Protein AF-A0AA37QZX7-F1 (afdb_monomer)

Radius of gyration: 19.91 Å; Cα contacts (8 Å, |Δi|>4): 11; chains: 1; bounding box: 34×39×42 Å

Secondary structure (DSSP, 8-state):
--HHHHHHHHHHHHHHHHHHHHHHHHHTTT-HHHHHHHHHHHHHHHHHHHHHHHHHHHHHHHTT-------

Solvent-accessible surface area (backbone atoms only — not comparable to full-atom values): 4080 Å² total; per-residue (Å²): 136,71,70,63,60,58,52,55,50,51,55,51,50,52,52,52,49,51,54,51,50,51,50,47,26,56,76,44,75,64,35,62,69,57,28,54,52,51,53,51,53,53,48,56,50,50,55,49,52,50,51,52,50,49,51,54,52,51,54,36,52,76,66,63,71,59,75,78,84,84,122

pLDDT: mean 83.81, std 16.14, range [48.09, 98.62]

Structure (mmCIF, N/CA/C/O backbone):
data_AF-A0AA37QZX7-F1
#
_entry.id   AF-A0AA37QZX7-F1
#
loop_
_atom_site.group_PDB
_atom_site.id
_atom_site.type_symbol
_atom_site.label_atom_id
_atom_site.label_alt_id
_atom_site.label_comp_id
_atom_site.label_asym_id
_atom_site.label_entity_id
_atom_site.label_seq_id
_atom_site.pdbx_PDB_ins_code
_atom_site.Cartn_x
_atom_site.Cartn_y
_atom_site.Cartn_z
_atom_site.occupancy
_atom_site.B_iso_or_equiv
_atom_site.auth_seq_id
_atom_site.auth_comp_id
_atom_site.auth_asym_id
_atom_site.auth_atom_id
_atom_site.pdbx_PDB_model_num
ATOM 1 N N . MET A 1 1 ? 19.285 32.388 9.005 1.00 53.19 1 MET A N 1
ATOM 2 C CA . MET A 1 1 ? 18.349 31.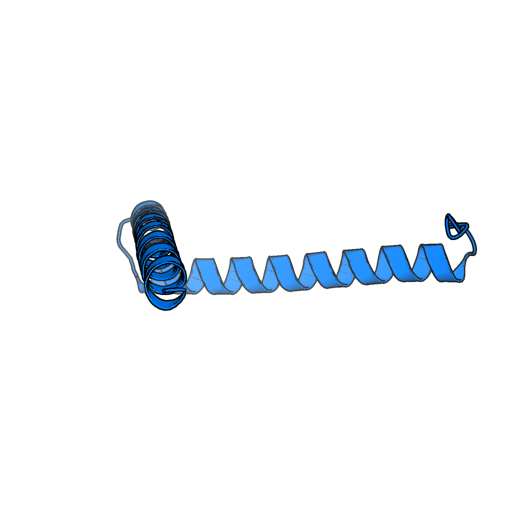471 9.686 1.00 53.19 1 MET A CA 1
ATOM 3 C C . MET A 1 1 ? 17.796 30.450 8.681 1.00 53.19 1 MET A C 1
ATOM 5 O O . MET A 1 1 ? 16.742 30.702 8.121 1.00 53.19 1 MET A O 1
ATOM 9 N N . PRO A 1 2 ? 18.514 29.352 8.368 1.00 58.00 2 PRO A N 1
ATOM 10 C CA . PRO A 1 2 ? 18.039 28.285 7.467 1.00 58.00 2 PRO A CA 1
ATOM 11 C C . PRO A 1 2 ? 17.406 27.088 8.206 1.00 58.00 2 PRO A C 1
ATOM 13 O O . PRO A 1 2 ? 16.771 26.242 7.586 1.00 58.00 2 PRO A O 1
ATOM 16 N N . SER A 1 3 ? 17.583 27.000 9.527 1.00 62.62 3 SER A N 1
ATOM 17 C CA . SER A 1 3 ? 17.219 25.824 10.327 1.00 62.62 3 SER A CA 1
ATOM 18 C C . SER A 1 3 ? 15.707 25.635 10.503 1.00 62.62 3 SER A C 1
ATOM 20 O O . SER A 1 3 ? 15.253 24.510 10.674 1.00 62.62 3 SER A O 1
ATOM 22 N N . GLU A 1 4 ? 14.919 26.710 10.424 1.00 60.53 4 GLU A N 1
ATOM 23 C CA . GLU A 1 4 ? 13.463 26.657 10.631 1.00 60.53 4 GLU A CA 1
ATOM 24 C C . GLU A 1 4 ? 12.692 26.163 9.397 1.00 60.53 4 GLU A C 1
ATOM 26 O O . GLU A 1 4 ? 11.651 25.527 9.543 1.00 60.53 4 GLU A O 1
ATOM 31 N N . LEU A 1 5 ? 13.216 26.377 8.180 1.00 60.62 5 LEU A N 1
ATOM 32 C CA . LEU A 1 5 ? 12.579 25.874 6.955 1.00 60.62 5 LEU A CA 1
ATOM 33 C C . LEU A 1 5 ? 12.645 24.345 6.857 1.00 60.62 5 LEU A C 1
ATOM 35 O O . LEU A 1 5 ? 11.650 23.717 6.507 1.00 60.62 5 LEU A O 1
ATOM 39 N N . HIS A 1 6 ? 13.792 23.744 7.187 1.00 60.06 6 HIS A N 1
ATOM 40 C CA . HIS A 1 6 ? 13.931 22.285 7.187 1.00 60.06 6 HIS A CA 1
ATOM 41 C C . HIS A 1 6 ? 13.105 21.626 8.297 1.00 60.06 6 HIS A C 1
ATOM 43 O O . HIS A 1 6 ? 12.549 20.554 8.078 1.00 60.06 6 HIS A O 1
ATOM 49 N N . ALA A 1 7 ? 12.975 22.279 9.458 1.00 64.88 7 ALA A N 1
ATOM 50 C CA . ALA A 1 7 ? 12.121 21.790 10.538 1.00 64.88 7 ALA A CA 1
ATOM 51 C C . ALA A 1 7 ? 10.638 21.765 10.124 1.00 64.88 7 ALA A C 1
ATOM 53 O O . ALA A 1 7 ? 9.976 20.746 10.295 1.00 64.88 7 ALA A O 1
ATOM 54 N N . ASN A 1 8 ? 10.140 22.840 9.501 1.00 66.75 8 ASN A N 1
ATOM 55 C CA . ASN A 1 8 ? 8.747 22.925 9.047 1.00 66.75 8 ASN A CA 1
ATOM 56 C C . ASN A 1 8 ? 8.431 21.947 7.894 1.00 66.75 8 ASN A C 1
ATOM 58 O O . ASN A 1 8 ? 7.350 21.358 7.840 1.00 66.75 8 ASN A O 1
ATOM 62 N N . ALA A 1 9 ? 9.391 21.740 6.985 1.00 68.44 9 ALA A N 1
ATOM 63 C CA . ALA A 1 9 ? 9.260 20.757 5.911 1.00 68.44 9 ALA A CA 1
ATOM 64 C C . ALA A 1 9 ? 9.139 19.328 6.465 1.00 68.44 9 ALA A C 1
ATOM 66 O O . ALA A 1 9 ? 8.194 18.629 6.106 1.00 68.44 9 ALA A O 1
ATOM 67 N N . GLY A 1 10 ? 10.010 18.939 7.406 1.00 73.56 10 GLY A N 1
ATOM 68 C CA . GLY A 1 10 ? 9.950 17.619 8.045 1.00 73.56 10 GLY A CA 1
ATOM 69 C C . GLY A 1 10 ? 8.647 17.382 8.815 1.00 73.56 10 GLY A C 1
ATOM 70 O O . GLY A 1 10 ? 8.040 16.327 8.693 1.00 73.56 10 GLY A O 1
ATOM 71 N N . GLN A 1 11 ? 8.139 18.397 9.523 1.00 76.88 11 GLN A N 1
ATOM 72 C CA . GLN A 1 11 ? 6.855 18.304 10.233 1.00 76.88 11 GLN A CA 1
ATOM 73 C C . GLN A 1 11 ? 5.657 18.111 9.290 1.00 76.88 11 GLN A C 1
ATOM 75 O O . GLN A 1 11 ? 4.706 17.403 9.622 1.00 76.88 11 GLN A O 1
ATOM 80 N N . THR A 1 12 ? 5.690 18.745 8.116 1.00 81.06 12 THR A N 1
ATOM 81 C CA . THR A 1 12 ? 4.635 18.602 7.101 1.00 81.06 12 THR A CA 1
ATOM 82 C C . THR A 1 12 ? 4.693 17.226 6.437 1.00 81.06 12 THR A C 1
ATOM 84 O O . THR A 1 12 ? 3.655 16.617 6.181 1.00 81.06 12 THR A O 1
ATOM 87 N N . GLU A 1 13 ? 5.900 16.724 6.190 1.00 85.19 13 GLU A N 1
ATOM 88 C CA . GLU A 1 13 ? 6.143 15.407 5.601 1.00 85.19 13 GLU A CA 1
ATOM 89 C C . GLU A 1 13 ? 5.699 14.281 6.548 1.00 85.19 13 GLU A C 1
ATOM 91 O O . GLU A 1 13 ? 4.967 13.384 6.129 1.00 85.19 13 GLU A O 1
ATOM 96 N N . ASP A 1 14 ? 5.994 14.404 7.846 1.00 90.06 14 ASP A N 1
ATOM 97 C CA . ASP A 1 14 ? 5.499 13.493 8.884 1.00 90.06 14 ASP A CA 1
ATOM 98 C C . ASP A 1 14 ? 3.964 13.509 8.977 1.00 90.06 14 ASP A C 1
ATOM 100 O O . ASP A 1 14 ? 3.329 12.463 9.113 1.00 90.06 14 ASP A O 1
ATOM 104 N N . ALA A 1 15 ? 3.332 14.683 8.879 1.00 93.12 15 ALA A N 1
ATOM 105 C CA . ALA A 1 15 ? 1.873 14.790 8.900 1.00 93.12 15 ALA A CA 1
ATOM 106 C C . ALA A 1 15 ? 1.225 14.116 7.678 1.00 93.12 15 ALA A C 1
ATOM 108 O O . ALA A 1 15 ? 0.232 13.398 7.819 1.00 93.12 15 ALA A O 1
ATOM 109 N N . ALA A 1 16 ? 1.799 14.313 6.488 1.00 93.75 16 ALA A N 1
ATOM 110 C CA . ALA A 1 16 ? 1.336 13.665 5.266 1.00 93.75 16 ALA A CA 1
ATOM 111 C C . ALA A 1 16 ? 1.520 12.141 5.330 1.00 93.75 16 ALA A C 1
ATOM 113 O O . ALA A 1 16 ? 0.61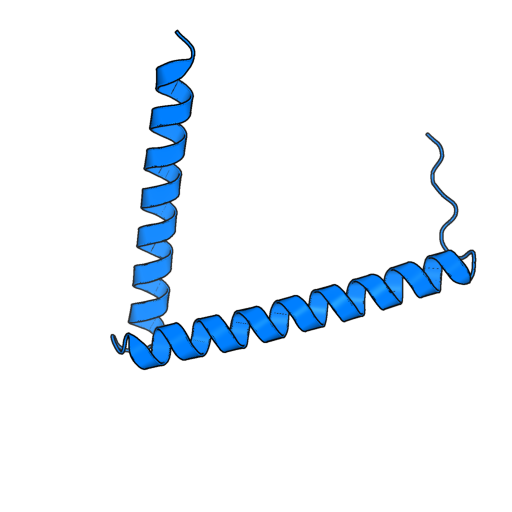6 11.395 4.946 1.00 93.75 16 ALA A O 1
ATOM 114 N N . LEU A 1 17 ? 2.655 11.682 5.868 1.00 95.00 17 LEU A N 1
ATOM 115 C CA . LEU A 1 17 ? 2.932 10.264 6.065 1.00 95.00 17 LEU A CA 1
ATOM 116 C C . LEU A 1 17 ? 1.927 9.631 7.033 1.00 95.00 17 LEU A C 1
ATOM 118 O O . LEU A 1 17 ? 1.329 8.610 6.699 1.00 95.00 17 LEU A O 1
ATOM 122 N N . ASN A 1 18 ? 1.677 10.261 8.182 1.00 96.06 18 ASN A N 1
ATOM 123 C CA . ASN A 1 18 ? 0.691 9.783 9.153 1.00 96.06 18 ASN A CA 1
ATOM 124 C C . ASN A 1 18 ? -0.714 9.686 8.533 1.00 96.06 18 ASN A C 1
ATOM 126 O O . ASN A 1 18 ? -1.389 8.670 8.690 1.00 96.06 18 ASN A O 1
ATOM 130 N N . ALA A 1 19 ? -1.127 10.681 7.742 1.00 97.31 19 ALA A N 1
ATOM 131 C CA . ALA A 1 19 ? -2.412 10.639 7.046 1.00 97.31 19 ALA A CA 1
ATOM 132 C C . ALA A 1 19 ? -2.499 9.489 6.022 1.00 97.31 19 ALA A C 1
ATOM 134 O O . ALA A 1 19 ? -3.555 8.872 5.870 1.00 97.31 19 ALA A O 1
ATOM 135 N N . ALA A 1 20 ? -1.405 9.181 5.321 1.00 97.19 20 ALA A N 1
ATOM 136 C CA . ALA A 1 20 ? -1.345 8.042 4.405 1.00 97.19 20 ALA A CA 1
ATOM 137 C C . ALA A 1 20 ? -1.388 6.697 5.154 1.00 97.19 20 ALA A C 1
ATOM 139 O O . ALA A 1 20 ? -2.047 5.758 4.700 1.00 97.19 20 ALA A O 1
ATOM 140 N N . MET A 1 21 ? -0.741 6.610 6.322 1.00 97.44 21 MET A N 1
ATOM 141 C CA . MET A 1 21 ? -0.814 5.434 7.194 1.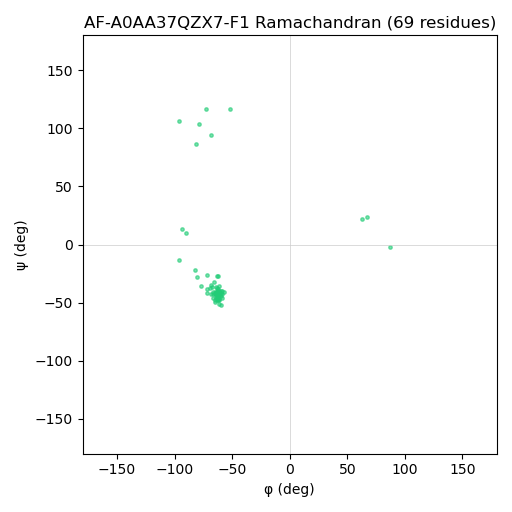00 97.44 21 MET A CA 1
ATOM 142 C C . MET A 1 21 ? -2.249 5.181 7.661 1.00 97.44 21 MET A C 1
ATOM 144 O O . MET A 1 21 ? -2.738 4.060 7.527 1.00 97.44 21 MET A O 1
ATOM 148 N N . ASP A 1 22 ? -2.949 6.218 8.123 1.00 98.25 22 ASP A N 1
ATOM 149 C CA . ASP A 1 22 ? -4.346 6.111 8.553 1.00 98.25 22 ASP A CA 1
ATOM 150 C C . ASP A 1 22 ? -5.257 5.628 7.417 1.00 98.25 22 ASP A C 1
ATOM 152 O O . ASP A 1 22 ? -6.119 4.771 7.622 1.00 98.25 22 ASP A O 1
ATOM 156 N N . GLN A 1 23 ? -5.033 6.113 6.192 1.00 98.12 23 GLN A N 1
ATOM 157 C CA . GLN A 1 23 ? -5.767 5.656 5.010 1.00 98.12 23 GLN A CA 1
ATOM 158 C C . GLN A 1 23 ? -5.506 4.178 4.699 1.00 98.12 23 GLN A C 1
ATOM 160 O O . GLN A 1 23 ? -6.450 3.436 4.424 1.00 98.12 23 GLN A O 1
ATOM 165 N N . ALA A 1 24 ? -4.250 3.730 4.768 1.00 98.06 24 ALA A N 1
ATOM 166 C CA . ALA A 1 24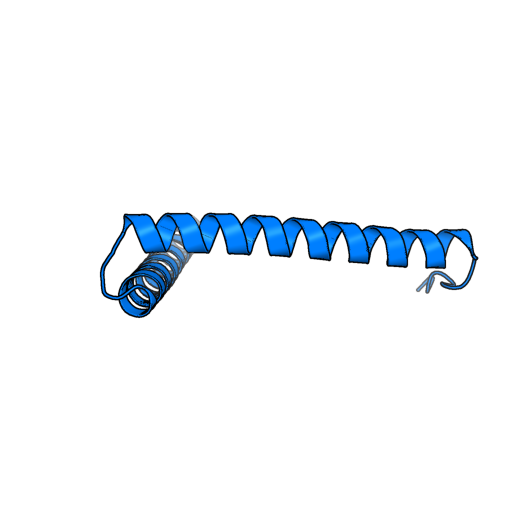 ? -3.896 2.331 4.530 1.00 98.06 24 ALA A CA 1
ATOM 167 C C . ALA A 1 24 ? -4.520 1.398 5.583 1.00 98.06 24 ALA A C 1
ATOM 169 O O . ALA A 1 24 ? -5.062 0.343 5.241 1.00 98.06 24 ALA A O 1
ATOM 170 N N . ILE A 1 25 ? -4.506 1.820 6.852 1.00 98.62 25 ILE A N 1
ATOM 171 C CA . ILE A 1 25 ? -5.139 1.100 7.962 1.00 98.62 25 ILE A CA 1
ATOM 172 C C . ILE A 1 25 ? -6.657 1.033 7.756 1.00 98.62 25 ILE A C 1
ATOM 174 O O . ILE A 1 25 ? -7.250 -0.041 7.880 1.00 98.62 25 ILE A O 1
ATOM 178 N N . ALA A 1 26 ? -7.290 2.152 7.392 1.00 98.50 26 ALA A N 1
ATOM 179 C CA . ALA A 1 26 ? -8.724 2.210 7.118 1.00 98.50 26 ALA A CA 1
ATOM 180 C C . ALA A 1 26 ? -9.126 1.311 5.936 1.00 98.50 26 ALA A C 1
ATOM 182 O O . ALA A 1 26 ? -10.128 0.600 6.023 1.00 98.50 26 ALA A O 1
ATOM 183 N N . ALA A 1 27 ? -8.320 1.269 4.870 1.00 97.94 27 ALA A N 1
ATOM 184 C CA . ALA A 1 27 ? -8.537 0.381 3.726 1.00 97.94 27 ALA A CA 1
ATOM 185 C C . ALA A 1 27 ? -8.467 -1.111 4.104 1.00 97.94 27 ALA A C 1
ATOM 187 O O . ALA A 1 27 ? -9.129 -1.938 3.479 1.00 97.94 27 ALA A O 1
ATOM 188 N N . CYS A 1 28 ? -7.717 -1.451 5.156 1.00 98.31 28 CYS A N 1
ATOM 189 C CA . CYS A 1 28 ? -7.630 -2.802 5.717 1.00 98.31 28 CYS A CA 1
ATOM 190 C C . CYS A 1 28 ? -8.608 -3.046 6.881 1.00 98.31 28 CYS A C 1
ATOM 192 O O . CYS A 1 28 ? -8.457 -4.017 7.622 1.00 98.31 28 CYS A O 1
ATOM 194 N N . GLY A 1 29 ? -9.596 -2.167 7.083 1.00 97.94 29 GLY A N 1
ATOM 195 C CA . GLY A 1 29 ? -10.601 -2.312 8.139 1.00 97.94 29 GLY A CA 1
ATOM 196 C C . GLY A 1 29 ? -10.046 -2.178 9.561 1.00 97.94 29 GLY A C 1
ATOM 197 O O . GLY A 1 29 ? -10.638 -2.711 10.496 1.00 97.94 29 GLY A O 1
ATOM 198 N N . GLY A 1 30 ? -8.907 -1.504 9.737 1.00 97.94 30 GLY A N 1
ATOM 199 C CA . GLY A 1 30 ? -8.247 -1.348 11.035 1.00 97.94 30 GLY A CA 1
ATOM 200 C C . GLY A 1 30 ? -7.288 -2.483 11.410 1.00 97.94 30 GLY A C 1
ATOM 201 O O . GLY A 1 30 ? -6.643 -2.406 12.455 1.00 97.94 30 GLY A O 1
ATOM 202 N N . ASP A 1 31 ? -7.152 -3.528 10.586 1.00 98.25 31 ASP A N 1
ATOM 203 C CA . ASP A 1 31 ? -6.209 -4.615 10.856 1.00 98.25 31 ASP A CA 1
ATOM 204 C C . ASP A 1 31 ? -4.779 -4.201 10.473 1.00 98.25 31 ASP A C 1
ATOM 206 O O . ASP A 1 31 ? -4.382 -4.195 9.303 1.00 98.25 31 ASP A O 1
ATOM 210 N N . LEU A 1 32 ? -3.970 -3.891 11.489 1.00 98.12 32 LEU A N 1
ATOM 211 C CA . LEU A 1 32 ? -2.564 -3.513 11.322 1.00 98.12 32 LEU A CA 1
ATOM 212 C C . LEU A 1 32 ? -1.719 -4.625 10.684 1.00 98.12 32 LEU A C 1
ATOM 214 O O . LEU A 1 32 ? -0.817 -4.338 9.897 1.00 98.12 32 LEU A O 1
ATOM 218 N N . ARG A 1 33 ? -1.998 -5.901 10.984 1.00 98.31 33 ARG A N 1
ATOM 219 C CA . ARG A 1 33 ? -1.250 -7.031 10.415 1.00 98.31 33 ARG A CA 1
ATOM 220 C C . ARG A 1 33 ? -1.589 -7.205 8.938 1.00 98.31 33 ARG A C 1
ATOM 222 O O . ARG A 1 33 ? -0.676 -7.436 8.142 1.00 98.31 33 ARG A O 1
ATOM 229 N N . ALA A 1 34 ? -2.863 -7.072 8.571 1.00 98.25 34 ALA A N 1
ATOM 230 C CA . ALA A 1 34 ? -3.286 -7.056 7.172 1.00 98.25 34 ALA A CA 1
ATOM 231 C C . ALA A 1 34 ? 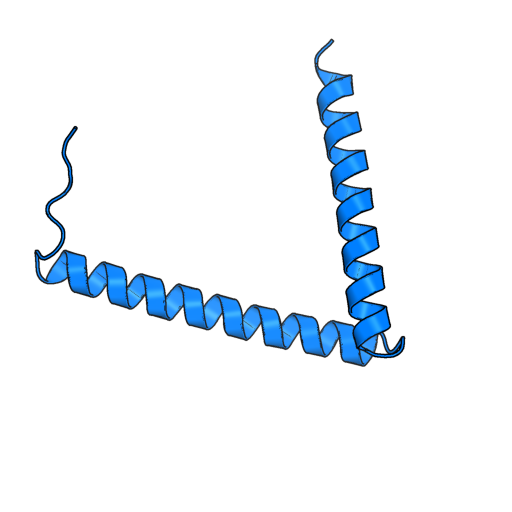-2.683 -5.858 6.421 1.00 98.25 34 ALA A C 1
ATOM 233 O O . ALA A 1 34 ? -2.157 -6.042 5.325 1.00 98.25 34 ALA A O 1
ATOM 234 N N . THR A 1 35 ? -2.659 -4.678 7.047 1.00 98.62 35 THR A N 1
ATOM 235 C CA . THR A 1 35 ? -2.063 -3.455 6.483 1.00 98.62 35 THR A CA 1
ATOM 236 C C . THR A 1 35 ? -0.580 -3.642 6.176 1.00 98.62 35 THR A C 1
ATOM 238 O O . THR A 1 35 ? -0.152 -3.430 5.045 1.00 98.62 35 THR A O 1
ATOM 241 N N . ILE A 1 36 ? 0.212 -4.117 7.144 1.00 98.44 36 ILE A N 1
ATOM 242 C CA . ILE A 1 36 ? 1.649 -4.373 6.946 1.00 98.44 36 ILE A CA 1
ATOM 243 C C . ILE A 1 36 ? 1.865 -5.399 5.830 1.00 98.44 36 ILE A C 1
ATOM 245 O O . ILE A 1 36 ? 2.739 -5.224 4.983 1.00 98.44 36 ILE A O 1
ATOM 249 N N . ARG A 1 37 ? 1.052 -6.461 5.789 1.00 98.44 37 ARG A N 1
ATOM 250 C CA . ARG A 1 37 ? 1.145 -7.475 4.734 1.00 98.44 37 ARG A CA 1
ATOM 251 C C . ARG A 1 37 ? 0.852 -6.885 3.355 1.00 98.44 37 ARG A C 1
ATOM 253 O O . ARG A 1 37 ? 1.578 -7.190 2.414 1.00 98.44 37 ARG A O 1
ATOM 260 N N . ALA A 1 38 ? -0.181 -6.051 3.243 1.00 98.00 38 ALA A N 1
ATOM 261 C CA . ALA A 1 38 ? -0.534 -5.370 2.004 1.00 98.00 38 ALA A CA 1
ATOM 262 C C . ALA A 1 38 ? 0.594 -4.441 1.534 1.00 98.00 38 ALA A C 1
ATOM 264 O O . ALA A 1 38 ? 0.951 -4.476 0.360 1.00 98.00 38 ALA A O 1
ATOM 265 N N . LEU A 1 39 ? 1.209 -3.684 2.450 1.00 97.56 39 LEU A N 1
ATOM 266 C CA . LEU A 1 39 ? 2.338 -2.804 2.137 1.00 97.56 39 LEU A CA 1
ATOM 267 C C . LEU A 1 39 ? 3.574 -3.578 1.659 1.00 97.56 39 LEU A C 1
ATOM 269 O O . LEU A 1 39 ? 4.200 -3.167 0.688 1.00 97.56 39 LEU A O 1
ATOM 273 N N . ILE A 1 40 ? 3.901 -4.716 2.282 1.00 98.19 40 ILE A N 1
ATOM 274 C CA . ILE A 1 40 ? 5.018 -5.570 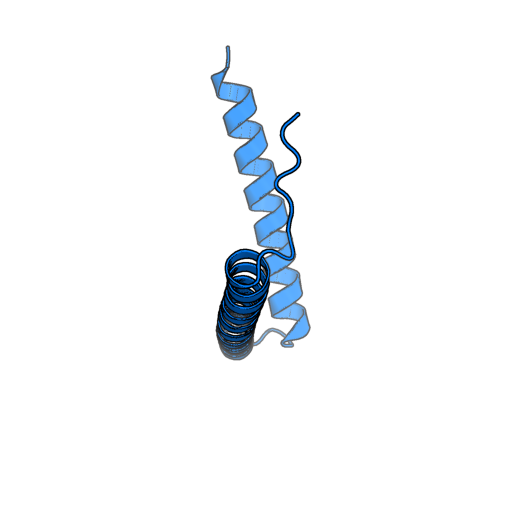1.841 1.00 98.19 40 ILE A CA 1
ATOM 275 C C . ILE A 1 40 ? 4.774 -6.094 0.421 1.00 98.19 40 ILE A C 1
ATOM 277 O O . ILE A 1 40 ? 5.663 -6.009 -0.420 1.00 98.19 40 ILE A O 1
ATOM 281 N N . VAL A 1 41 ? 3.569 -6.603 0.144 1.00 97.94 41 VAL A N 1
ATOM 282 C CA . VAL A 1 41 ? 3.207 -7.111 -1.191 1.00 97.94 41 VAL A CA 1
ATOM 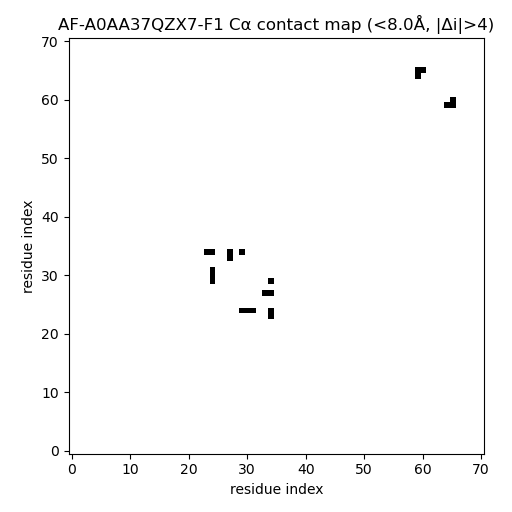283 C C . VAL A 1 41 ? 3.223 -5.992 -2.235 1.00 97.94 41 VAL A C 1
ATOM 285 O O . VAL A 1 41 ? 3.714 -6.195 -3.340 1.00 97.94 41 VAL A O 1
ATOM 288 N N . ALA A 1 42 ? 2.716 -4.806 -1.893 1.00 97.06 42 ALA A N 1
ATOM 289 C CA . ALA A 1 42 ? 2.753 -3.653 -2.784 1.00 97.06 42 ALA A CA 1
ATOM 290 C C . ALA A 1 42 ? 4.194 -3.218 -3.092 1.00 97.06 42 ALA A C 1
ATOM 292 O O . ALA A 1 42 ? 4.495 -2.895 -4.238 1.00 97.06 42 ALA A O 1
ATOM 293 N N . ASN A 1 43 ? 5.087 -3.246 -2.101 1.00 97.19 43 ASN A N 1
ATOM 294 C CA . ASN A 1 43 ? 6.488 -2.902 -2.311 1.00 97.19 43 ASN A CA 1
ATOM 295 C C . ASN A 1 43 ? 7.203 -3.917 -3.219 1.00 97.19 43 ASN A C 1
ATOM 297 O O . ASN A 1 43 ? 7.845 -3.511 -4.181 1.00 97.19 43 ASN A O 1
ATOM 301 N N . ASP A 1 44 ? 7.024 -5.220 -2.979 1.00 97.81 44 ASP A N 1
ATOM 302 C CA . ASP A 1 44 ? 7.575 -6.293 -3.828 1.00 97.81 44 ASP A CA 1
ATOM 303 C C . ASP A 1 44 ? 7.105 -6.171 -5.292 1.00 97.81 44 ASP A C 1
ATOM 305 O O . ASP A 1 44 ? 7.891 -6.292 -6.237 1.00 97.81 44 ASP A O 1
ATOM 309 N N . TYR A 1 45 ? 5.828 -5.824 -5.490 1.00 96.94 45 TYR A N 1
ATOM 310 C CA . TYR A 1 45 ? 5.281 -5.525 -6.813 1.00 96.94 45 TYR A CA 1
ATOM 311 C C . TYR A 1 45 ? 5.980 -4.324 -7.471 1.00 96.94 45 TYR A C 1
ATOM 313 O O . TYR A 1 45 ? 6.399 -4.413 -8.625 1.00 96.94 45 TYR A O 1
ATOM 321 N N . LEU A 1 46 ? 6.148 -3.211 -6.749 1.00 96.81 46 LEU A N 1
ATOM 322 C CA . LEU A 1 46 ? 6.809 -2.013 -7.279 1.00 96.81 46 LEU A CA 1
ATOM 323 C C . LEU A 1 46 ? 8.284 -2.267 -7.622 1.00 96.81 46 LEU A C 1
ATOM 325 O O . LEU A 1 46 ? 8.748 -1.828 -8.673 1.00 96.81 46 LEU A O 1
ATOM 329 N N . GLU A 1 47 ? 9.015 -2.997 -6.780 1.00 96.12 47 GLU A N 1
ATOM 330 C CA . GLU A 1 47 ? 10.409 -3.383 -7.039 1.00 96.12 47 GLU A CA 1
ATOM 331 C C . GLU A 1 47 ? 10.531 -4.265 -8.292 1.00 96.12 47 GLU A C 1
ATOM 333 O O . GLU A 1 47 ? 11.454 -4.093 -9.101 1.00 96.12 47 GLU A O 1
ATOM 338 N N . THR A 1 48 ? 9.561 -5.160 -8.500 1.00 95.75 48 THR A N 1
ATOM 339 C CA . THR A 1 48 ? 9.468 -5.988 -9.708 1.00 95.75 48 THR A CA 1
ATOM 340 C C . THR A 1 48 ? 9.226 -5.130 -10.950 1.00 95.75 48 THR A C 1
ATOM 342 O O . THR A 1 48 ? 9.977 -5.238 -11.921 1.00 95.75 48 THR A O 1
ATOM 345 N N . GLU A 1 49 ? 8.248 -4.222 -10.914 1.00 95.19 49 GLU A N 1
ATOM 346 C CA . GLU A 1 49 ? 7.940 -3.323 -12.035 1.00 95.19 49 GLU A CA 1
ATOM 347 C C . GLU A 1 49 ? 9.123 -2.409 -12.387 1.00 95.19 49 GLU A C 1
ATOM 349 O O . GLU A 1 49 ? 9.445 -2.228 -13.564 1.00 95.19 49 GLU A O 1
ATOM 354 N N . VAL A 1 50 ? 9.827 -1.870 -11.383 1.00 94.31 50 VAL A N 1
ATOM 355 C CA . VAL A 1 50 ? 11.049 -1.074 -11.593 1.00 94.31 50 VAL A CA 1
ATOM 356 C C . VAL A 1 50 ? 12.126 -1.910 -12.280 1.00 94.31 50 VAL A C 1
ATOM 358 O O . VAL A 1 50 ? 12.763 -1.440 -13.225 1.00 94.31 50 VAL A O 1
ATOM 361 N N . THR A 1 51 ? 12.312 -3.156 -11.844 1.00 93.12 51 THR A N 1
ATOM 362 C CA . THR A 1 51 ? 13.286 -4.075 -12.441 1.00 93.12 51 THR A CA 1
ATOM 363 C C . THR A 1 51 ? 12.955 -4.372 -13.904 1.00 93.12 51 THR A C 1
ATOM 365 O O . THR A 1 51 ? 13.844 -4.328 -14.762 1.00 93.12 51 THR A O 1
ATOM 368 N N . GLU A 1 52 ? 11.688 -4.636 -14.221 1.00 90.88 52 GLU A N 1
ATOM 369 C CA . GLU A 1 52 ? 11.246 -4.878 -15.596 1.00 90.88 52 GLU A CA 1
ATOM 370 C C . GLU A 1 52 ? 11.377 -3.629 -16.474 1.00 90.88 52 GLU A C 1
ATOM 372 O O . GLU A 1 52 ? 11.873 -3.711 -17.605 1.00 90.88 52 GLU A O 1
ATOM 377 N N . LEU A 1 53 ? 11.044 -2.450 -15.942 1.00 91.06 53 LEU A N 1
ATOM 378 C CA . LEU A 1 53 ? 11.235 -1.188 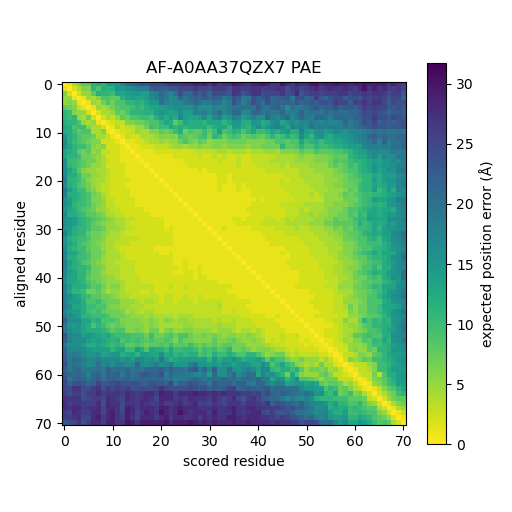-16.648 1.00 91.06 53 LEU A CA 1
ATOM 379 C C . LEU A 1 53 ? 12.719 -0.931 -16.943 1.00 91.06 53 LEU A C 1
ATOM 381 O O . LEU A 1 53 ? 13.073 -0.590 -18.074 1.00 91.06 53 LEU A O 1
ATOM 385 N N . MET A 1 54 ? 13.602 -1.147 -15.965 1.00 89.19 54 MET A N 1
ATOM 386 C CA . MET A 1 54 ? 15.049 -1.019 -16.152 1.00 89.19 54 MET A CA 1
ATOM 387 C C . MET A 1 54 ? 15.568 -1.975 -17.229 1.00 89.19 54 MET A C 1
ATOM 389 O O . MET A 1 54 ? 16.311 -1.545 -18.111 1.00 89.19 54 MET A O 1
ATOM 393 N N . LYS A 1 55 ? 15.132 -3.242 -17.229 1.00 85.44 55 LYS A N 1
ATOM 394 C CA . LYS A 1 55 ? 15.480 -4.206 -18.287 1.00 85.44 55 LYS A CA 1
ATOM 395 C C . LYS A 1 55 ? 15.023 -3.723 -19.662 1.00 85.44 55 LYS A C 1
ATOM 397 O O . LYS A 1 55 ? 15.803 -3.774 -20.614 1.00 85.44 55 LYS A O 1
ATOM 402 N N . ALA A 1 56 ? 13.789 -3.234 -19.782 1.00 81.06 56 ALA A N 1
ATOM 403 C CA . ALA A 1 56 ? 13.249 -2.729 -21.042 1.00 81.06 56 ALA A CA 1
ATOM 404 C C . ALA A 1 56 ? 14.042 -1.517 -21.562 1.00 81.06 56 ALA A C 1
ATOM 406 O O . ALA A 1 56 ? 14.392 -1.462 -22.748 1.00 81.06 56 ALA A O 1
ATOM 407 N N . VAL A 1 57 ? 14.392 -0.588 -20.668 1.00 80.19 57 VAL A N 1
ATOM 408 C CA . VAL A 1 57 ? 15.243 0.569 -20.968 1.00 80.19 57 VAL A CA 1
ATOM 409 C C . VAL A 1 57 ? 16.633 0.107 -21.418 1.00 80.19 57 VAL A C 1
ATOM 411 O O . VAL A 1 57 ? 17.072 0.480 -22.508 1.00 80.19 57 VAL A O 1
ATO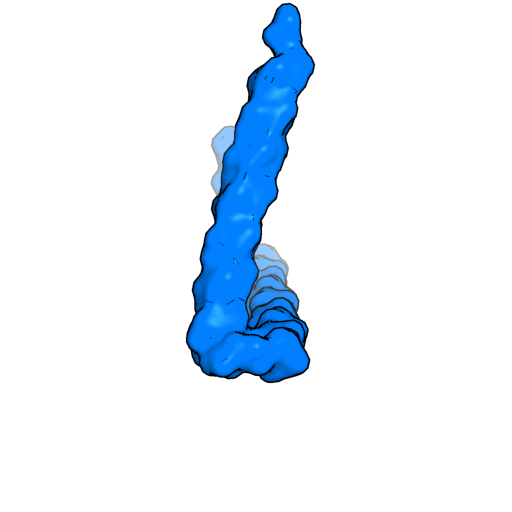M 414 N N . SER A 1 58 ? 17.299 -0.776 -20.667 1.00 78.06 58 SER A N 1
ATOM 415 C CA . SER A 1 58 ? 18.606 -1.338 -21.038 1.00 78.06 58 SER A CA 1
ATOM 416 C C . SER A 1 58 ? 18.570 -2.073 -22.380 1.00 78.06 58 SER A C 1
ATOM 418 O O . SER A 1 58 ? 19.476 -1.897 -23.193 1.00 78.06 58 SER A O 1
ATOM 420 N N . HIS A 1 59 ? 17.515 -2.837 -22.674 1.00 68.50 59 HIS A N 1
ATOM 421 C CA . HIS A 1 59 ? 17.343 -3.499 -23.970 1.00 68.50 59 HIS A CA 1
ATOM 422 C C . HIS A 1 59 ? 17.157 -2.521 -25.133 1.00 68.50 59 HIS A C 1
ATOM 424 O O . HIS A 1 59 ? 17.547 -2.824 -26.263 1.00 68.50 59 HIS A O 1
ATOM 430 N N . ALA A 1 60 ? 16.541 -1.367 -24.901 1.00 65.06 60 ALA A N 1
ATOM 431 C CA . ALA A 1 60 ? 16.386 -0.334 -25.916 1.00 65.06 60 ALA A CA 1
ATOM 432 C C . ALA A 1 60 ? 17.686 0.464 -26.137 1.00 65.06 60 ALA A C 1
ATOM 434 O O . ALA A 1 60 ? 18.011 0.770 -27.287 1.00 65.06 60 ALA A O 1
ATOM 435 N N . TYR A 1 61 ? 18.471 0.708 -25.080 1.00 60.50 61 TYR A N 1
ATOM 436 C CA . TYR A 1 61 ? 19.832 1.251 -25.187 1.00 60.50 61 TYR A CA 1
ATOM 437 C C . TYR A 1 61 ? 20.783 0.282 -25.906 1.00 60.50 61 TYR A C 1
ATOM 439 O O . TYR A 1 61 ? 21.443 0.676 -26.865 1.00 60.50 61 TYR A O 1
ATOM 447 N N . ALA A 1 62 ? 20.800 -1.001 -25.527 1.00 64.50 62 ALA A N 1
ATOM 448 C CA . ALA A 1 62 ? 21.659 -2.023 -26.138 1.00 64.50 62 ALA A CA 1
ATOM 449 C C . ALA A 1 62 ? 21.346 -2.267 -27.626 1.00 64.50 62 ALA A C 1
ATOM 451 O O . ALA A 1 62 ? 22.227 -2.647 -28.393 1.00 64.50 62 ALA A O 1
ATOM 452 N N . ARG A 1 63 ? 20.100 -2.022 -28.056 1.00 68.00 63 ARG A N 1
ATOM 453 C CA . ARG A 1 63 ? 19.681 -2.097 -29.467 1.00 68.00 63 ARG A CA 1
ATOM 454 C C . ARG A 1 63 ? 19.824 -0.772 -30.229 1.00 68.00 63 ARG A C 1
ATOM 456 O O . ARG A 1 63 ? 19.306 -0.665 -31.337 1.00 68.00 63 ARG A O 1
ATOM 463 N N . GLY A 1 64 ? 20.477 0.240 -29.647 1.00 62.00 64 GLY A N 1
ATOM 464 C CA . GLY A 1 64 ? 20.723 1.537 -30.293 1.00 62.00 64 GLY A CA 1
ATOM 465 C C . GLY A 1 64 ? 19.451 2.322 -30.637 1.00 62.00 64 GLY A C 1
ATOM 466 O O . GLY A 1 64 ? 19.466 3.161 -31.534 1.00 62.00 64 GLY A O 1
ATOM 467 N N . ARG A 1 65 ? 18.322 2.030 -29.972 1.00 61.56 65 ARG A N 1
ATOM 468 C CA . ARG A 1 65 ? 17.017 2.644 -30.275 1.00 61.56 65 ARG A CA 1
ATOM 469 C C . ARG A 1 65 ? 16.852 4.017 -29.617 1.00 61.56 65 ARG A C 1
ATOM 471 O O . ARG A 1 65 ? 16.061 4.821 -30.102 1.00 61.56 65 ARG A O 1
ATOM 478 N N . PHE A 1 66 ? 17.608 4.297 -28.556 1.00 62.53 66 PHE A N 1
ATOM 479 C CA . PHE A 1 66 ? 17.717 5.627 -27.966 1.00 62.53 66 PHE A CA 1
ATOM 480 C C . PHE A 1 66 ? 18.965 6.320 -28.514 1.00 62.53 66 PHE A C 1
ATOM 482 O O . PHE A 1 66 ? 20.085 5.975 -28.147 1.00 62.53 66 PHE A O 1
ATOM 489 N N . HIS A 1 67 ? 18.770 7.299 -29.400 1.00 60.31 67 HIS A N 1
ATOM 490 C CA . HIS A 1 67 ? 19.801 8.304 -29.641 1.00 60.31 67 HIS A CA 1
ATOM 491 C C . HIS A 1 67 ? 19.811 9.195 -28.405 1.00 60.31 67 HIS A C 1
ATOM 493 O O . HIS A 1 67 ? 18.794 9.818 -28.096 1.00 60.31 67 HIS A O 1
ATOM 499 N N . SER A 1 68 ? 20.919 9.215 -27.668 1.00 60.56 68 SER A N 1
ATOM 500 C CA . SER A 1 68 ? 21.120 10.180 -26.592 1.00 60.56 68 SER A CA 1
ATOM 501 C C . SER A 1 68 ? 20.854 11.571 -27.161 1.00 60.56 68 SER A C 1
ATOM 503 O O . SER A 1 68 ? 21.541 11.989 -28.094 1.00 60.56 68 SER A O 1
ATOM 505 N N . TYR A 1 69 ? 19.837 12.269 -26.654 1.00 63.56 69 TYR A N 1
ATOM 506 C CA . TYR A 1 69 ? 19.666 13.681 -26.966 1.00 63.56 69 TYR A CA 1
ATOM 507 C C . TYR A 1 69 ? 20.824 14.414 -26.293 1.00 63.56 69 TYR A C 1
ATOM 509 O O . TYR A 1 69 ? 20.791 14.686 -25.095 1.00 63.56 69 TYR A O 1
ATOM 517 N N . SER A 1 70 ? 21.897 14.624 -27.052 1.00 53.50 70 SER A N 1
ATOM 518 C CA . SER A 1 70 ? 23.023 15.448 -26.640 1.00 53.50 70 SER A CA 1
ATOM 519 C C . SER A 1 70 ? 22.615 16.895 -26.905 1.00 53.50 70 SER A C 1
ATOM 521 O O . SER A 1 70 ? 22.802 17.404 -28.009 1.00 53.50 70 SER A O 1
ATOM 523 N N . GLY A 1 71 ? 21.940 17.488 -25.921 1.00 48.09 71 GLY A N 1
ATOM 524 C CA . GLY A 1 71 ? 21.802 18.938 -25.794 1.00 48.09 71 GLY A CA 1
ATOM 525 C C . GLY A 1 71 ? 23.025 19.518 -25.106 1.00 48.09 71 GLY A C 1
ATOM 526 O O . GLY A 1 71 ? 23.548 18.831 -24.200 1.00 48.09 71 GLY A O 1
#

Mean predicted aligned error: 9.98 Å

Foldseek 3Di:
DCVVVVVVVVVVVVVVVVVVLVVLCVVVVNDPVVSVVVVVVVVVVVVVVVVVVVVVVVVCVVVVVDDPPPD

Sequence (71 aa):
MPSELHANAGQTEDAALNAAMDQAIAACGGDLRATIRALIVANDYLETEVTELMKAVSHAYARGRFHSYSG